Protein AF-A0A016UND7-F1 (afdb_monomer)

Radius of gyration: 19.71 Å; Cα contacts (8 Å, |Δi|>4): 129; chains: 1; bounding box: 59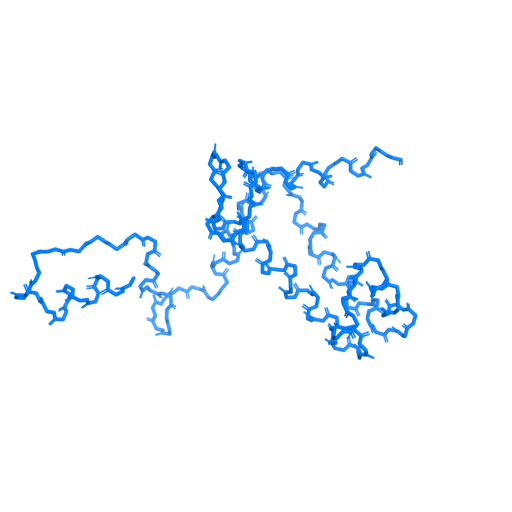×28×50 Å

pLDDT: mean 91.64, std 11.94, range [33.16, 98.38]

Foldseek 3Di:
DVQVVCCVVCVVVDVHGDDPPPPPLQDVPSPDDPCNLVVVLLVLLVVLQADVVVLVVVLVVLLVLLQDPVSQVVVCVVVVPPPVLGSPHSCSSVVVNVVVVVVSSVCSVPQAQAFDPPPHGAGHRNSNVVRVVVVCVVPD

InterPro domains:
  IPR008758 Peptidase S28 [PF05577] (1-128)
  IPR042269 Serine carboxypeptidase S28, SKS domain [G3DSA:1.20.120.980] (33-137)

Sequence (140 aa):
MLSAWFRMKYPHLVAGAWASSAPLLNFKGGGVDPGAFYAIMTKAFISAGCNRFIVSNSWNAILNLSSTASGRDFLNKEFRIDPKSQINKMDDGRLLNEYFKEALEDMAMANYPYPARHLNSLPEWPVKVQSTEHRGGERG

Nearest PDB structures (foldseek):
  3n2z-assembly1_B-2  TM=9.192E-01  e=1.675E-05  Homo sapiens
  4ebb-assembly1_A  TM=6.966E-01  e=7.565E-03  Homo sapiens

Organism: NCBI:txid53326

Mean predicted aligned error: 5.26 Å

Secondary structure (DSSP, 8-state):
-HHHHHHHH-TTT-S----TT--TT-STTS---TTHHHHHHHHHHHHTT--HHHHHHHHHHHHHHHTSHHHHHHHHHHTT--GGG---SGGGHHHHHHHHHHHHHHHHHT--SS-B-SSS-B-SSHHHHHHHHHHHTT--

Solvent-accessible surface area (backbone atoms only — not comparable to full-atom values): 8073 Å² total; per-residue (Å²): 73,67,47,45,52,45,33,72,76,38,56,90,80,36,98,68,62,80,50,76,94,38,71,80,42,76,48,96,89,46,84,60,63,92,58,50,66,60,54,53,48,51,48,54,36,43,76,42,60,30,62,68,63,60,61,59,48,46,53,53,51,43,42,60,30,17,65,37,73,69,35,18,55,46,51,29,58,76,68,60,47,54,87,94,69,50,50,83,47,45,71,41,26,55,56,55,47,51,54,54,48,51,54,54,49,52,33,58,76,59,52,35,93,46,69,41,70,84,91,52,86,39,56,46,34,36,45,40,54,54,25,49,56,72,64,47,73,83,72,126

Structure (mmCIF, N/CA/C/O backbone):
data_AF-A0A016UND7-F1
#
_entry.id   AF-A0A016UND7-F1
#
loop_
_atom_site.group_PDB
_atom_site.id
_atom_site.type_symbol
_atom_site.label_atom_id
_atom_site.label_alt_id
_atom_site.label_comp_id
_atom_site.label_asym_id
_atom_site.label_entity_id
_atom_site.label_seq_id
_atom_site.pdbx_PDB_ins_code
_atom_site.Cartn_x
_atom_site.Cartn_y
_atom_site.Cartn_z
_atom_site.occupancy
_atom_site.B_iso_or_equiv
_atom_site.auth_seq_id
_atom_site.auth_comp_id
_atom_site.auth_asym_id
_atom_site.auth_atom_id
_atom_site.pdbx_PDB_model_num
ATOM 1 N N . MET A 1 1 ? 15.167 -5.624 -9.577 1.00 95.44 1 MET A N 1
ATOM 2 C CA . MET A 1 1 ? 16.525 -5.251 -9.103 1.00 95.44 1 MET A CA 1
ATOM 3 C C . MET A 1 1 ? 17.570 -6.285 -9.501 1.00 95.44 1 MET A C 1
ATOM 5 O O . MET A 1 1 ? 18.519 -5.912 -10.176 1.00 95.44 1 MET A O 1
ATOM 9 N N . LEU A 1 2 ? 17.364 -7.572 -9.186 1.00 97.62 2 LEU A N 1
ATOM 10 C CA . LEU A 1 2 ? 18.307 -8.654 -9.513 1.00 97.62 2 LEU A CA 1
ATOM 11 C C . LEU A 1 2 ? 18.761 -8.677 -10.980 1.00 97.62 2 LEU A C 1
ATOM 13 O O . LEU A 1 2 ? 19.958 -8.730 -11.221 1.00 97.62 2 LEU A O 1
ATOM 17 N N . SER A 1 3 ? 17.847 -8.556 -11.952 1.00 98.06 3 SER A N 1
ATOM 18 C CA . SER A 1 3 ? 18.218 -8.522 -13.380 1.00 98.06 3 SER A CA 1
ATOM 19 C C . SER A 1 3 ? 19.217 -7.396 -13.705 1.00 98.06 3 SER A C 1
ATOM 21 O O . SER A 1 3 ? 20.241 -7.639 -14.341 1.00 98.06 3 SER A O 1
ATOM 23 N N . ALA A 1 4 ? 18.982 -6.182 -13.188 1.00 97.81 4 ALA A N 1
ATOM 24 C CA . ALA A 1 4 ? 19.895 -5.053 -13.369 1.00 97.81 4 ALA A CA 1
ATOM 25 C C . ALA A 1 4 ? 21.258 -5.317 -12.713 1.00 97.81 4 ALA A C 1
ATOM 27 O O . ALA A 1 4 ? 22.293 -5.177 -13.363 1.00 97.81 4 ALA A O 1
ATOM 28 N N . TRP A 1 5 ? 21.272 -5.759 -11.451 1.00 97.38 5 TRP A N 1
ATOM 29 C CA . TRP A 1 5 ? 22.518 -6.048 -10.736 1.00 97.38 5 TRP A CA 1
ATOM 30 C C . TRP A 1 5 ? 23.315 -7.182 -11.372 1.00 97.38 5 TRP A C 1
ATOM 32 O O . TRP A 1 5 ? 24.540 -7.099 -11.434 1.00 97.38 5 TRP A O 1
ATOM 42 N N . PHE A 1 6 ? 22.641 -8.205 -11.893 1.00 98.38 6 PHE A N 1
ATOM 43 C CA . PHE A 1 6 ? 23.294 -9.313 -12.576 1.00 98.38 6 PHE A CA 1
ATOM 44 C C . PHE A 1 6 ? 24.008 -8.835 -13.841 1.00 98.38 6 PHE A C 1
ATOM 46 O O . PHE A 1 6 ? 25.187 -9.130 -14.018 1.00 98.38 6 PHE A O 1
ATOM 53 N N . ARG A 1 7 ? 23.361 -7.995 -14.661 1.00 98.25 7 ARG A N 1
ATOM 54 C CA . ARG A 1 7 ? 24.013 -7.367 -15.822 1.00 98.25 7 ARG A CA 1
ATOM 55 C C . ARG A 1 7 ? 25.178 -6.457 -15.421 1.00 98.25 7 ARG A C 1
ATOM 57 O O . ARG A 1 7 ? 26.197 -6.465 -16.103 1.00 98.25 7 ARG A O 1
ATOM 64 N N . MET A 1 8 ? 25.058 -5.699 -14.328 1.00 97.25 8 MET A N 1
ATOM 65 C CA . MET A 1 8 ? 26.137 -4.826 -13.839 1.00 97.25 8 MET A CA 1
ATOM 66 C C . MET A 1 8 ? 27.356 -5.612 -13.338 1.00 97.25 8 MET A C 1
ATOM 68 O O . MET A 1 8 ? 28.487 -5.194 -13.568 1.00 97.25 8 MET A O 1
ATOM 72 N N . LYS A 1 9 ? 27.139 -6.726 -12.628 1.00 98.25 9 LYS A N 1
ATOM 73 C CA . LYS A 1 9 ? 28.212 -7.526 -12.012 1.00 98.25 9 LYS A CA 1
ATOM 74 C C . LYS A 1 9 ? 28.800 -8.576 -12.949 1.00 98.25 9 LYS A C 1
ATOM 76 O O . LYS A 1 9 ? 29.994 -8.849 -12.868 1.00 98.25 9 LYS A O 1
ATOM 81 N N . TYR A 1 10 ? 27.993 -9.119 -13.854 1.00 98.12 10 TYR A N 1
ATOM 82 C CA . TYR A 1 10 ? 28.383 -10.183 -14.776 1.00 98.12 10 TYR A CA 1
ATOM 83 C C . TYR A 1 10 ? 28.103 -9.804 -16.236 1.00 98.12 10 TYR A C 1
ATOM 85 O O . TYR A 1 10 ? 27.408 -10.529 -16.952 1.00 98.12 10 TYR A O 1
ATOM 93 N N . PRO A 1 11 ? 28.658 -8.682 -16.732 1.00 98.19 11 PRO A N 1
ATOM 94 C CA . PRO A 1 11 ? 28.381 -8.229 -18.089 1.00 98.19 11 PRO A CA 1
ATOM 95 C C . PRO A 1 11 ? 28.939 -9.164 -19.176 1.00 98.19 11 PRO A C 1
ATOM 97 O O . PRO A 1 11 ? 28.561 -9.047 -20.337 1.00 98.19 11 PRO A O 1
ATOM 100 N N . HIS A 1 12 ? 29.831 -10.087 -18.815 1.00 98.19 12 HIS A N 1
ATOM 101 C CA . HIS A 1 12 ? 30.374 -11.110 -19.709 1.00 98.19 12 HIS A CA 1
ATOM 102 C C . HIS A 1 12 ? 29.456 -12.336 -19.852 1.00 98.19 12 HIS A C 1
ATOM 104 O O . HIS A 1 12 ? 29.649 -13.119 -20.774 1.00 98.19 12 HIS A O 1
ATOM 110 N N . LEU A 1 13 ? 28.467 -12.511 -18.963 1.00 98.38 13 LEU A N 1
ATOM 111 C CA . LEU A 1 13 ? 27.541 -13.653 -18.992 1.00 98.38 13 LEU A CA 1
ATOM 112 C C . LEU A 1 13 ? 26.206 -13.327 -19.669 1.00 98.38 13 LEU A C 1
ATOM 114 O O . LEU A 1 13 ? 25.545 -14.225 -20.181 1.00 98.38 13 LEU A O 1
ATOM 118 N N . VAL A 1 14 ? 25.787 -12.058 -19.664 1.00 97.94 14 VAL A N 1
ATOM 119 C CA . VAL A 1 14 ? 24.501 -11.625 -20.232 1.00 97.94 14 VAL A CA 1
ATOM 120 C C . VAL A 1 14 ? 24.665 -10.395 -21.112 1.00 97.94 14 VAL A C 1
ATOM 122 O O . VAL A 1 14 ? 25.323 -9.429 -20.726 1.00 97.94 14 VAL A O 1
ATOM 125 N N . ALA A 1 15 ? 24.006 -10.396 -22.272 1.00 98.19 15 ALA A N 1
ATOM 126 C CA . ALA A 1 15 ? 24.045 -9.275 -23.211 1.00 98.19 15 ALA A CA 1
ATOM 127 C C . ALA A 1 15 ? 23.261 -8.042 -22.713 1.00 98.19 15 ALA A C 1
ATOM 129 O O . ALA A 1 15 ? 23.623 -6.910 -23.025 1.00 98.19 15 ALA A O 1
ATOM 130 N N . GLY A 1 16 ? 22.218 -8.241 -21.900 1.00 97.19 16 GLY A N 1
ATOM 131 C CA . GLY A 1 16 ? 21.353 -7.168 -21.406 1.00 97.19 16 GLY A CA 1
ATOM 132 C C . GLY A 1 16 ? 20.446 -7.607 -20.257 1.00 97.19 16 GLY A C 1
ATOM 133 O O . GLY A 1 16 ? 20.476 -8.763 -19.838 1.00 97.19 16 GLY A O 1
ATOM 134 N N . ALA A 1 17 ? 19.657 -6.666 -19.737 1.00 98.00 17 ALA A N 1
ATOM 135 C CA . ALA A 1 17 ? 18.710 -6.892 -18.647 1.00 98.00 17 ALA A CA 1
ATOM 136 C C . ALA A 1 17 ? 17.462 -6.015 -18.805 1.00 98.00 17 ALA A C 1
ATOM 138 O O . ALA A 1 17 ? 17.579 -4.816 -19.055 1.00 98.00 17 ALA A O 1
ATOM 139 N N . TRP A 1 18 ? 16.282 -6.602 -18.589 1.00 97.56 18 TRP A N 1
ATOM 140 C CA . TRP A 1 18 ? 15.024 -5.869 -18.439 1.00 97.56 18 TRP A CA 1
ATOM 141 C C . TRP A 1 18 ? 14.617 -5.871 -16.967 1.00 97.56 18 TRP A C 1
ATOM 143 O O . TRP A 1 18 ? 14.237 -6.899 -16.405 1.00 97.56 18 TRP A O 1
ATOM 153 N N . ALA A 1 19 ? 14.695 -4.712 -16.321 1.00 97.38 19 ALA A N 1
ATOM 154 C CA . ALA A 1 19 ? 14.396 -4.559 -14.902 1.00 97.38 19 ALA A CA 1
ATOM 155 C C . ALA A 1 19 ? 13.085 -3.782 -14.701 1.00 97.38 19 ALA A C 1
ATOM 157 O O . ALA A 1 19 ? 13.101 -2.604 -14.356 1.00 97.38 19 ALA A O 1
ATOM 158 N N . SER A 1 20 ? 11.951 -4.454 -14.919 1.00 96.38 20 SER A N 1
ATOM 159 C CA . SER A 1 20 ? 10.617 -3.859 -14.744 1.00 96.38 20 SER A CA 1
ATOM 160 C C . SER A 1 20 ? 10.328 -3.552 -13.271 1.00 96.38 20 SER A C 1
ATOM 162 O O . SER A 1 20 ? 10.643 -4.374 -12.407 1.00 96.38 20 SER A O 1
ATOM 164 N N . SER A 1 21 ? 9.758 -2.374 -12.992 1.00 94.88 21 SER A N 1
ATOM 165 C CA . SER A 1 21 ? 9.377 -1.909 -11.645 1.00 94.88 21 SER A CA 1
ATOM 166 C C . SER A 1 21 ? 10.470 -2.103 -10.581 1.00 94.88 21 SER A C 1
ATOM 168 O O . SER A 1 21 ? 10.193 -2.504 -9.456 1.00 94.88 21 SER A O 1
ATOM 170 N N . ALA A 1 22 ? 11.739 -1.868 -10.935 1.00 96.31 22 ALA A N 1
ATOM 171 C CA . ALA A 1 22 ? 12.878 -2.088 -10.046 1.00 96.31 22 ALA A CA 1
ATOM 172 C C . ALA A 1 22 ? 13.287 -0.794 -9.308 1.00 96.31 22 ALA A C 1
ATOM 174 O O . ALA A 1 22 ? 13.934 0.058 -9.920 1.00 96.31 22 ALA A O 1
ATOM 175 N N . PRO A 1 23 ? 13.008 -0.651 -7.996 1.00 94.44 23 PRO A N 1
ATOM 176 C CA . PRO A 1 23 ? 13.301 0.571 -7.246 1.00 94.44 23 PRO A CA 1
ATOM 177 C C . PRO A 1 23 ? 14.784 0.653 -6.828 1.00 94.44 23 PRO A C 1
ATOM 179 O O . PRO A 1 23 ? 15.115 0.649 -5.647 1.00 94.44 23 PRO A O 1
ATOM 182 N N . LEU A 1 24 ? 15.704 0.721 -7.799 1.00 94.50 24 LEU A N 1
ATOM 183 C CA . LEU A 1 24 ? 17.160 0.679 -7.568 1.00 94.50 24 LEU A CA 1
ATOM 184 C C . LEU A 1 24 ? 17.693 1.822 -6.684 1.00 94.50 24 LEU A C 1
ATOM 186 O O . LEU A 1 24 ? 18.737 1.657 -6.062 1.00 94.50 24 LEU A O 1
ATOM 190 N N . LEU A 1 25 ? 16.991 2.960 -6.631 1.00 94.62 25 LEU A N 1
ATOM 191 C CA . LEU A 1 25 ? 17.369 4.133 -5.832 1.00 94.62 25 LEU A CA 1
ATOM 192 C C . LEU A 1 25 ? 16.716 4.162 -4.441 1.00 94.62 25 LEU A C 1
ATOM 194 O O . LEU A 1 25 ? 17.041 5.033 -3.640 1.00 94.62 25 LEU A O 1
ATOM 198 N N . ASN A 1 26 ? 15.810 3.231 -4.123 1.00 93.19 26 ASN A N 1
ATOM 199 C CA . ASN A 1 26 ? 15.046 3.254 -2.871 1.00 93.19 26 ASN A CA 1
ATOM 200 C C . ASN A 1 26 ? 15.819 2.618 -1.699 1.00 93.19 26 ASN A C 1
ATOM 202 O O . ASN A 1 26 ? 15.322 1.740 -0.998 1.00 93.19 26 ASN A O 1
ATOM 206 N N . PHE A 1 27 ? 17.072 3.036 -1.527 1.00 91.00 27 PHE A N 1
ATOM 207 C CA . PHE A 1 27 ? 17.978 2.590 -0.471 1.00 91.00 27 PHE A CA 1
ATOM 208 C C . PHE A 1 27 ? 18.645 3.795 0.191 1.00 91.00 27 PHE A C 1
ATOM 210 O O . PHE A 1 27 ? 18.682 4.897 -0.363 1.00 91.00 27 PHE A O 1
ATOM 217 N N . LYS A 1 28 ? 19.222 3.584 1.379 1.00 90.56 28 LYS A N 1
ATOM 218 C CA . LYS A 1 28 ? 19.989 4.616 2.087 1.00 90.56 28 LYS A CA 1
ATOM 219 C C . LYS A 1 28 ? 21.067 5.200 1.164 1.00 90.56 28 LYS A C 1
ATOM 221 O O . LYS A 1 28 ? 21.900 4.466 0.645 1.00 90.56 28 LYS A O 1
ATOM 226 N N . GLY A 1 29 ? 21.052 6.522 0.990 1.00 91.19 29 GLY A N 1
ATOM 227 C CA . GLY A 1 29 ? 21.985 7.235 0.108 1.00 91.19 29 GLY A CA 1
ATOM 228 C C . GLY A 1 29 ? 21.559 7.319 -1.364 1.00 91.19 29 GLY A C 1
ATOM 229 O O . GLY A 1 29 ? 22.271 7.935 -2.147 1.00 91.19 29 GLY A O 1
ATOM 230 N N . GLY A 1 30 ? 20.405 6.761 -1.747 1.00 91.88 30 GLY A N 1
ATOM 231 C CA . GLY A 1 30 ? 19.870 6.837 -3.113 1.00 91.88 30 GLY A CA 1
ATOM 232 C C . GLY A 1 30 ? 19.100 8.123 -3.448 1.00 91.88 30 GLY A C 1
ATOM 233 O O . GLY A 1 30 ? 18.635 8.274 -4.572 1.00 91.88 30 GLY A O 1
ATOM 234 N N . GLY A 1 31 ? 18.963 9.049 -2.491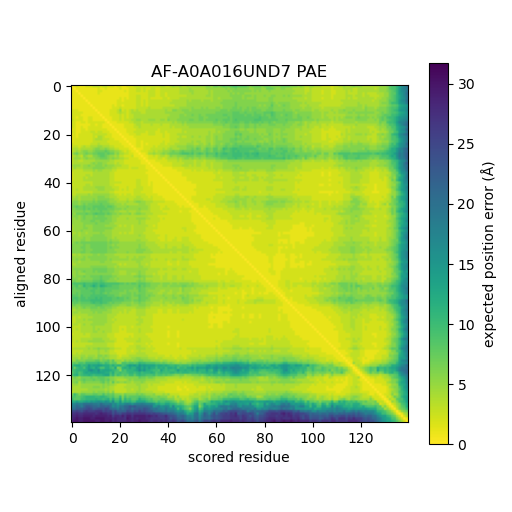 1.00 95.50 31 GLY A N 1
ATOM 235 C CA . GLY A 1 31 ? 18.360 10.373 -2.704 1.00 95.50 31 GLY A CA 1
ATOM 236 C C . GLY A 1 31 ? 16.833 10.391 -2.844 1.00 95.50 31 GLY A C 1
ATOM 237 O O . GLY A 1 31 ? 16.272 11.430 -3.175 1.00 95.50 31 GLY A O 1
ATOM 238 N N . VAL A 1 32 ? 16.157 9.266 -2.598 1.00 95.56 32 VAL A N 1
ATOM 239 C CA . VAL A 1 32 ? 14.691 9.176 -2.605 1.00 95.56 32 VAL A CA 1
ATOM 240 C C . VAL A 1 32 ? 14.148 9.548 -1.227 1.00 95.56 32 VAL A C 1
ATOM 242 O O . VAL A 1 32 ? 14.632 9.054 -0.209 1.00 95.56 32 VAL A O 1
ATOM 245 N N . ASP A 1 33 ? 13.139 10.418 -1.200 1.00 94.75 33 ASP A N 1
ATOM 246 C CA . ASP A 1 33 ? 12.422 10.767 0.026 1.00 94.75 33 ASP A CA 1
ATOM 247 C C . ASP A 1 33 ? 11.721 9.525 0.625 1.00 94.75 33 ASP A C 1
ATOM 249 O O . ASP A 1 33 ? 11.020 8.823 -0.111 1.00 94.75 33 ASP A O 1
ATOM 253 N N . PRO A 1 34 ? 11.851 9.240 1.938 1.00 91.38 34 PRO A N 1
ATOM 254 C CA . PRO A 1 34 ? 11.223 8.069 2.561 1.00 91.38 34 PRO A CA 1
ATOM 255 C C . PRO A 1 34 ? 9.692 8.022 2.434 1.00 91.38 34 PRO A C 1
ATOM 257 O O . PRO A 1 34 ? 9.099 6.945 2.491 1.00 91.38 34 PRO A O 1
ATOM 260 N N . GLY A 1 35 ? 9.039 9.174 2.261 1.00 93.56 35 GLY A N 1
ATOM 261 C CA . GLY A 1 35 ? 7.599 9.297 2.050 1.00 93.56 35 GLY A CA 1
ATOM 262 C C . GLY A 1 35 ? 7.168 9.226 0.583 1.00 93.56 35 GLY A C 1
ATOM 263 O O . GLY A 1 35 ? 5.965 9.184 0.318 1.00 93.56 35 GLY A O 1
ATOM 264 N N . ALA A 1 36 ? 8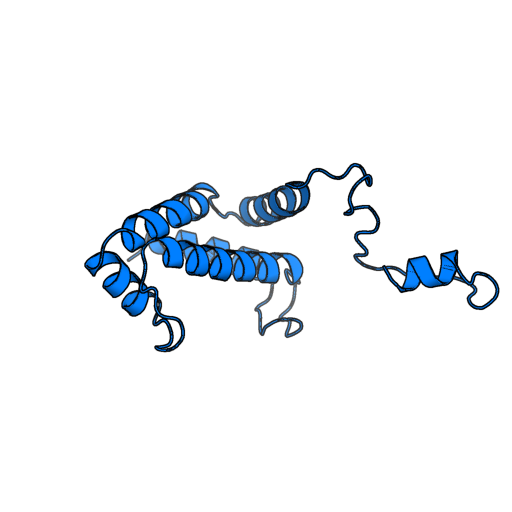.099 9.176 -0.379 1.00 94.88 36 ALA A N 1
ATOM 265 C CA . ALA A 1 36 ? 7.789 9.252 -1.810 1.00 94.88 36 ALA A CA 1
ATOM 266 C C . ALA A 1 36 ? 6.822 8.153 -2.275 1.00 94.88 36 ALA A C 1
ATOM 268 O O . ALA A 1 36 ? 5.899 8.426 -3.046 1.00 94.88 36 ALA A O 1
ATOM 269 N N . PHE A 1 37 ? 6.996 6.924 -1.778 1.00 95.06 37 PHE A N 1
ATOM 270 C CA . PHE A 1 37 ? 6.105 5.804 -2.086 1.00 95.06 37 PHE A CA 1
ATOM 271 C C . PHE A 1 37 ? 4.657 6.111 -1.674 1.00 95.06 37 PHE A C 1
ATOM 273 O O . PHE A 1 37 ? 3.747 6.076 -2.503 1.00 95.06 37 PHE A O 1
ATOM 280 N N . TYR A 1 38 ? 4.456 6.520 -0.419 1.00 95.12 38 TYR A N 1
ATOM 281 C CA . TYR A 1 38 ? 3.134 6.850 0.112 1.00 95.12 38 TYR A CA 1
ATOM 282 C C . TYR A 1 38 ? 2.530 8.101 -0.524 1.00 95.12 38 TYR A C 1
ATOM 284 O O . TYR A 1 38 ? 1.312 8.173 -0.691 1.00 95.12 38 TYR A O 1
ATOM 292 N N . ALA A 1 39 ? 3.351 9.076 -0.921 1.00 95.50 39 ALA A N 1
ATOM 293 C CA . ALA A 1 39 ? 2.890 10.259 -1.639 1.00 95.50 39 ALA A CA 1
ATOM 294 C C . ALA A 1 39 ? 2.314 9.890 -3.017 1.00 95.50 39 ALA A C 1
ATOM 296 O O . ALA A 1 39 ? 1.230 10.356 -3.381 1.00 95.50 39 ALA A O 1
ATOM 297 N N . ILE A 1 40 ? 2.998 9.013 -3.763 1.00 95.81 40 ILE A N 1
ATOM 298 C CA . ILE A 1 40 ? 2.522 8.512 -5.061 1.00 95.81 40 ILE A CA 1
ATOM 299 C C . ILE A 1 40 ? 1.266 7.651 -4.880 1.00 95.81 40 ILE A C 1
ATOM 301 O O . ILE A 1 40 ? 0.289 7.853 -5.604 1.00 95.81 40 ILE A O 1
ATOM 305 N N . MET A 1 41 ? 1.250 6.758 -3.887 1.00 95.75 41 MET A N 1
ATOM 306 C CA . MET A 1 41 ? 0.075 5.943 -3.556 1.00 95.75 41 MET A CA 1
ATOM 307 C C . MET A 1 41 ? -1.138 6.827 -3.233 1.00 95.75 41 MET A C 1
ATOM 309 O O . MET A 1 41 ? -2.196 6.692 -3.844 1.00 95.75 41 MET A O 1
ATOM 313 N N . THR A 1 42 ? -0.971 7.801 -2.335 1.00 95.38 42 THR A N 1
ATOM 314 C CA . THR A 1 42 ? -2.028 8.750 -1.950 1.00 95.38 42 THR A CA 1
ATOM 315 C C . THR A 1 42 ? -2.558 9.506 -3.166 1.00 95.38 42 THR A C 1
ATOM 317 O O . THR A 1 42 ? -3.770 9.656 -3.328 1.00 95.38 42 THR A O 1
ATOM 320 N N . LYS A 1 43 ? -1.667 9.946 -4.063 1.00 96.00 43 LYS A N 1
ATOM 321 C CA . LYS A 1 43 ? -2.057 10.610 -5.309 1.00 96.00 43 LYS A CA 1
ATOM 322 C C . LYS A 1 43 ? -2.901 9.697 -6.202 1.00 96.00 43 LYS A C 1
ATOM 324 O O . LYS A 1 43 ? -3.892 10.176 -6.743 1.00 96.00 43 LYS A O 1
ATOM 329 N N . ALA A 1 44 ? -2.565 8.411 -6.322 1.00 94.88 44 ALA A N 1
ATOM 330 C CA . ALA A 1 44 ? -3.343 7.457 -7.117 1.00 94.88 44 ALA A CA 1
ATOM 331 C C . ALA A 1 44 ? -4.792 7.328 -6.612 1.00 94.88 44 ALA A C 1
ATOM 333 O O . ALA A 1 44 ? -5.727 7.417 -7.409 1.00 94.88 44 ALA A O 1
ATOM 334 N N . PHE A 1 45 ? -4.990 7.215 -5.294 1.00 95.44 45 PHE A N 1
ATOM 335 C CA . PHE A 1 45 ? -6.327 7.175 -4.687 1.00 95.44 45 PHE A CA 1
ATOM 336 C C . PHE A 1 45 ? -7.092 8.493 -4.864 1.00 95.44 45 PHE A C 1
ATOM 338 O O . PHE A 1 45 ? -8.264 8.478 -5.242 1.00 95.44 45 PHE A O 1
ATOM 345 N N . ILE A 1 46 ? -6.443 9.644 -4.652 1.00 95.69 46 ILE A N 1
ATOM 346 C CA . ILE A 1 46 ? -7.075 10.959 -4.868 1.00 95.69 46 ILE A CA 1
ATOM 347 C C . ILE A 1 46 ? -7.506 11.117 -6.331 1.00 95.69 46 ILE A C 1
ATOM 349 O O . ILE A 1 46 ? -8.627 11.545 -6.602 1.00 95.69 46 ILE A O 1
ATOM 353 N N . SER A 1 47 ? -6.649 10.733 -7.280 1.00 94.44 47 SER A N 1
ATOM 354 C CA . SER A 1 47 ? -6.960 10.775 -8.713 1.00 94.44 47 SER A CA 1
ATOM 355 C C . SER A 1 47 ? -8.104 9.836 -9.106 1.00 94.44 47 SER A C 1
ATOM 357 O O . SER A 1 47 ? -8.819 10.126 -10.061 1.00 94.44 47 SER A O 1
ATOM 359 N N . ALA A 1 48 ? -8.324 8.755 -8.356 1.00 93.75 48 ALA A N 1
ATOM 360 C CA . ALA A 1 48 ? -9.471 7.865 -8.519 1.00 93.75 48 ALA A CA 1
ATOM 361 C C . ALA A 1 48 ? -10.753 8.371 -7.824 1.00 93.75 48 ALA A C 1
ATOM 363 O O . ALA A 1 48 ? -11.805 7.742 -7.930 1.00 93.75 48 ALA A O 1
ATOM 364 N N . GLY A 1 49 ? -10.687 9.518 -7.140 1.00 92.38 49 GLY A N 1
ATOM 365 C CA . GLY A 1 49 ? -11.824 10.161 -6.491 1.00 92.38 49 GLY A CA 1
ATOM 366 C C . GLY A 1 49 ? -11.961 9.879 -4.994 1.00 92.38 49 GLY A C 1
ATOM 367 O O . GLY A 1 49 ? -12.976 10.279 -4.415 1.00 92.38 49 GLY A O 1
ATOM 368 N N . CYS A 1 50 ? -10.979 9.236 -4.361 1.00 93.31 50 CYS A N 1
ATOM 369 C CA . CYS A 1 50 ? -10.963 9.040 -2.915 1.00 93.31 50 CYS A CA 1
ATOM 370 C C . CYS A 1 50 ? -10.735 10.368 -2.174 1.00 93.31 50 CYS A C 1
ATOM 372 O O . CYS A 1 50 ? -9.924 11.203 -2.585 1.00 93.31 50 CYS A O 1
ATOM 374 N N . ASN A 1 51 ? -11.406 10.547 -1.035 1.00 92.44 51 ASN A N 1
ATOM 375 C CA . ASN A 1 51 ? -11.124 11.647 -0.122 1.00 92.44 51 ASN A CA 1
ATOM 376 C C . ASN A 1 51 ? -10.063 11.213 0.900 1.00 92.44 51 ASN A C 1
ATOM 378 O O . ASN A 1 51 ? -10.350 10.444 1.818 1.00 92.44 51 ASN A O 1
ATOM 382 N N . ARG A 1 52 ? -8.848 11.765 0.783 1.00 91.88 52 ARG A N 1
ATOM 383 C CA . ARG A 1 52 ? -7.727 11.478 1.698 1.00 91.88 52 ARG A CA 1
ATOM 384 C C . ARG A 1 52 ? -8.061 11.685 3.177 1.00 91.88 52 ARG A C 1
ATOM 386 O O . ARG A 1 52 ? -7.458 11.025 4.016 1.00 91.88 52 ARG A O 1
ATOM 393 N N . PHE A 1 53 ? -8.986 12.593 3.498 1.00 93.81 53 PHE A N 1
ATOM 394 C CA . PHE A 1 53 ? -9.330 12.899 4.884 1.00 93.81 53 PHE A CA 1
ATOM 395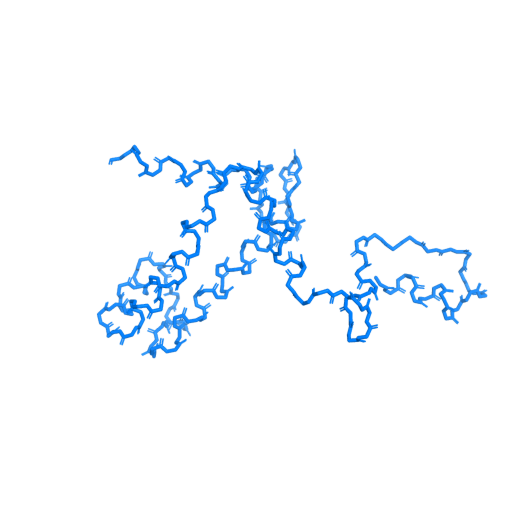 C C . PHE A 1 53 ? -10.139 11.786 5.543 1.00 93.81 53 PHE A C 1
ATOM 397 O O . PHE A 1 53 ? -10.000 11.585 6.743 1.00 93.81 53 PHE A O 1
ATOM 404 N N . ILE A 1 54 ? -10.926 11.025 4.775 1.00 92.38 54 ILE A N 1
ATOM 405 C CA . ILE A 1 54 ? -11.652 9.862 5.306 1.00 92.38 54 ILE A CA 1
ATOM 406 C C . ILE A 1 54 ? -10.642 8.834 5.821 1.00 92.38 54 ILE A C 1
ATOM 408 O O . ILE A 1 54 ? -10.701 8.438 6.981 1.00 92.38 54 ILE A O 1
ATOM 412 N N . VAL A 1 55 ? -9.654 8.500 4.986 1.00 92.31 55 VAL A N 1
ATOM 413 C CA . VAL A 1 55 ? -8.591 7.547 5.325 1.00 92.31 55 VAL A CA 1
ATOM 414 C C . VAL A 1 55 ? -7.699 8.080 6.453 1.00 92.31 55 VAL A C 1
ATOM 416 O O . VAL A 1 55 ? -7.393 7.362 7.396 1.00 92.31 55 VAL A O 1
ATOM 419 N N . SER A 1 56 ? -7.303 9.359 6.430 1.00 93.88 56 SER A N 1
ATOM 420 C CA . SER A 1 56 ? -6.471 9.898 7.517 1.00 93.88 56 SER A CA 1
ATOM 421 C C . SER A 1 56 ? -7.203 9.954 8.859 1.00 93.88 56 SER A C 1
ATOM 423 O O . SER A 1 56 ? -6.596 9.734 9.905 1.00 93.88 56 SER A O 1
ATOM 425 N N . ASN A 1 57 ? -8.503 10.260 8.843 1.00 96.50 57 ASN A N 1
ATOM 426 C CA . ASN A 1 57 ? -9.307 10.340 10.058 1.00 96.50 57 ASN A CA 1
ATOM 427 C C . ASN A 1 57 ? -9.623 8.950 10.614 1.00 96.50 57 ASN A C 1
ATOM 429 O O . ASN A 1 57 ? -9.660 8.799 11.836 1.00 96.50 57 ASN A O 1
ATOM 433 N N . SER A 1 58 ? -9.786 7.932 9.758 1.00 95.88 58 SER A N 1
ATOM 434 C CA . SER A 1 58 ? -10.006 6.556 10.214 1.00 95.88 58 SER A CA 1
ATOM 435 C C . SER A 1 58 ? -8.821 6.025 11.020 1.00 95.88 58 SER A C 1
ATOM 437 O O . SER A 1 58 ? -9.037 5.363 12.032 1.00 95.88 58 SER A O 1
ATOM 439 N N . TRP A 1 59 ? -7.583 6.390 10.660 1.00 96.56 59 TRP A N 1
ATOM 440 C CA . TRP A 1 59 ? -6.395 6.030 11.445 1.00 96.56 59 TRP A CA 1
ATOM 441 C C . TRP A 1 59 ? -6.476 6.526 12.886 1.00 96.56 59 TRP A C 1
ATOM 443 O O . TRP A 1 59 ? -6.213 5.766 13.816 1.00 96.56 59 TRP A O 1
ATOM 453 N N . ASN A 1 60 ? -6.880 7.784 13.078 1.00 97.25 60 ASN A N 1
ATOM 454 C CA . ASN A 1 60 ? -7.050 8.363 14.409 1.00 97.25 60 ASN A CA 1
ATOM 455 C C . ASN A 1 60 ? -8.248 7.750 15.142 1.00 97.25 60 ASN A C 1
ATOM 457 O O . ASN A 1 60 ? -8.166 7.501 16.341 1.00 97.25 60 ASN A O 1
ATOM 461 N N . ALA A 1 61 ? -9.348 7.475 14.434 1.00 97.69 61 ALA A N 1
ATOM 462 C CA . ALA A 1 61 ? -10.526 6.842 15.018 1.00 97.69 61 ALA A CA 1
ATOM 463 C C . ALA A 1 61 ? -10.203 5.449 15.583 1.00 97.69 61 ALA A C 1
ATOM 465 O O . ALA A 1 61 ? -10.596 5.148 16.709 1.00 97.69 61 ALA A O 1
ATOM 466 N N . ILE A 1 62 ? -9.431 4.639 14.851 1.00 98.00 62 ILE A N 1
ATOM 467 C CA . ILE A 1 62 ? -8.992 3.312 15.304 1.00 98.00 62 ILE A CA 1
ATOM 468 C C . ILE A 1 62 ? -8.143 3.422 16.576 1.00 98.00 62 ILE A C 1
ATOM 470 O O . ILE A 1 62 ? -8.408 2.704 17.538 1.00 98.00 62 ILE A O 1
ATOM 474 N N . LEU A 1 63 ? -7.176 4.346 16.622 1.00 97.69 63 LEU A N 1
ATOM 475 C CA . LEU A 1 63 ? -6.329 4.541 17.809 1.00 97.69 63 LEU A CA 1
ATOM 476 C C . LEU A 1 63 ? -7.122 5.056 19.018 1.00 97.69 63 LEU A C 1
ATOM 478 O O . LEU A 1 63 ? -6.897 4.629 20.151 1.00 97.69 63 LEU A O 1
ATOM 482 N N . ASN A 1 64 ? -8.080 5.953 18.785 1.00 97.75 64 ASN A N 1
ATOM 483 C CA . ASN A 1 64 ? -8.949 6.459 19.842 1.00 97.75 64 ASN A CA 1
ATOM 484 C C . ASN A 1 64 ? -9.834 5.340 20.405 1.00 97.75 64 ASN A C 1
ATOM 486 O O . ASN A 1 64 ? -9.941 5.199 21.623 1.00 97.75 64 ASN A O 1
ATOM 490 N N . LEU A 1 65 ? -10.427 4.509 19.544 1.00 97.94 65 LEU A N 1
ATOM 491 C CA . LEU A 1 65 ? -11.243 3.371 19.967 1.00 97.94 65 LEU A CA 1
ATOM 492 C C . LEU A 1 65 ? -10.403 2.318 20.704 1.00 97.94 65 LEU A C 1
ATOM 494 O O . LEU A 1 65 ? -10.813 1.855 21.770 1.00 97.94 65 LEU A O 1
ATOM 498 N N . SER A 1 66 ? -9.202 1.991 20.214 1.00 97.56 66 SER A N 1
ATOM 499 C CA . SER A 1 66 ? -8.349 0.973 20.843 1.00 97.56 66 SER A CA 1
ATOM 500 C C . SER A 1 66 ? -7.871 1.358 22.250 1.00 97.56 66 SER A C 1
ATOM 502 O O . SER A 1 66 ? -7.546 0.478 23.055 1.00 97.56 66 SER A O 1
ATOM 504 N N . SER A 1 67 ? -7.885 2.651 22.592 1.00 97.50 67 SER A N 1
ATOM 505 C CA . SER A 1 67 ? -7.508 3.148 23.924 1.00 97.50 67 SER A CA 1
ATOM 506 C C . SER A 1 67 ? -8.405 2.644 25.063 1.00 97.50 67 SER A C 1
ATOM 508 O O . SER A 1 67 ? -7.957 2.545 26.206 1.00 97.50 67 SER A O 1
ATOM 510 N N . THR A 1 68 ? -9.641 2.234 24.766 1.00 97.94 68 THR A N 1
ATOM 511 C CA . THR A 1 68 ? -10.608 1.753 25.767 1.00 97.94 68 THR A CA 1
ATOM 512 C C . THR A 1 68 ? -10.915 0.271 25.579 1.00 97.94 68 THR A C 1
ATOM 514 O O . THR A 1 68 ? -10.841 -0.247 24.470 1.00 97.94 68 THR A O 1
ATOM 517 N N . ALA A 1 69 ? -11.270 -0.437 26.657 1.00 97.75 69 ALA A N 1
ATOM 518 C CA . ALA A 1 69 ? -11.645 -1.853 26.561 1.00 97.75 69 ALA A CA 1
ATOM 519 C C . ALA A 1 69 ? -12.882 -2.060 25.672 1.00 97.75 69 ALA A C 1
ATOM 521 O O . ALA A 1 69 ? -12.837 -2.851 24.738 1.00 97.75 69 ALA A O 1
ATOM 522 N N . SER A 1 70 ? -13.933 -1.264 25.885 1.00 98.06 70 SER A N 1
ATOM 523 C CA . SER A 1 70 ? -15.151 -1.318 25.070 1.00 98.06 70 SER A CA 1
ATOM 524 C C . SER A 1 70 ? -14.904 -0.964 23.603 1.00 98.06 70 SER A C 1
ATOM 526 O O . SER A 1 70 ? -15.503 -1.569 22.718 1.00 98.06 70 SER A O 1
ATOM 528 N N . GLY A 1 71 ? -14.011 -0.011 23.318 1.00 98.12 71 GLY A N 1
ATOM 529 C CA . GLY A 1 71 ? -13.638 0.324 21.947 1.00 98.12 71 GLY A CA 1
ATOM 530 C C . GLY A 1 71 ? -12.824 -0.780 21.266 1.00 98.12 71 GLY A C 1
ATOM 531 O O . GLY A 1 71 ? -13.037 -1.037 20.083 1.00 98.12 71 GLY A O 1
ATOM 532 N N . ARG A 1 72 ? -11.967 -1.506 21.997 1.00 98.12 72 ARG A N 1
ATOM 533 C CA . ARG A 1 72 ? -11.312 -2.719 21.474 1.00 98.12 72 ARG A CA 1
ATOM 534 C C . ARG A 1 72 ? -12.316 -3.825 21.163 1.00 98.12 72 ARG A C 1
ATOM 536 O O . ARG A 1 72 ? -12.252 -4.397 20.078 1.00 98.12 72 ARG A O 1
ATOM 543 N N . ASP A 1 73 ? -13.273 -4.075 22.054 1.00 97.94 73 ASP A N 1
ATOM 544 C CA . ASP A 1 73 ? -14.341 -5.056 21.821 1.00 97.94 73 ASP A CA 1
ATOM 545 C C . ASP A 1 73 ? -15.179 -4.689 20.590 1.00 97.94 73 ASP A C 1
ATOM 547 O O . ASP A 1 73 ? -15.493 -5.551 19.764 1.00 97.94 73 ASP A O 1
ATOM 551 N N . PHE A 1 74 ? -15.486 -3.398 20.428 1.00 98.25 74 PHE A N 1
ATOM 552 C CA . PHE A 1 74 ? -16.154 -2.875 19.241 1.00 98.25 74 PHE A CA 1
ATOM 553 C C . PHE A 1 74 ? -15.343 -3.143 17.968 1.00 98.25 74 PHE A C 1
ATOM 555 O O . PHE A 1 74 ? -15.882 -3.734 17.037 1.00 98.25 74 PHE A O 1
ATOM 562 N N . LEU A 1 75 ? -14.055 -2.781 17.930 1.00 97.94 75 LEU A N 1
ATOM 563 C CA . LEU A 1 75 ? -13.196 -2.997 16.757 1.00 97.94 75 LEU A CA 1
ATOM 564 C C . LEU A 1 75 ? -13.070 -4.487 16.401 1.00 97.94 75 LEU A C 1
ATOM 566 O O . LEU A 1 75 ? -13.209 -4.853 15.234 1.00 97.94 75 LEU A O 1
ATOM 570 N N . ASN A 1 76 ? -12.858 -5.353 17.398 1.00 98.06 76 ASN A N 1
ATOM 571 C CA . ASN A 1 76 ? -12.764 -6.801 17.198 1.00 98.06 76 ASN A CA 1
ATOM 572 C C . ASN A 1 76 ? -14.051 -7.374 16.587 1.00 98.06 76 ASN A C 1
ATOM 574 O O . ASN A 1 76 ? -13.990 -8.237 15.710 1.00 98.06 76 ASN A O 1
ATOM 578 N N . LYS A 1 77 ? -15.213 -6.881 17.032 1.00 97.81 77 LYS A N 1
ATOM 579 C CA . LYS A 1 77 ? -16.521 -7.306 16.528 1.00 97.81 77 LYS A CA 1
ATOM 580 C C . LYS A 1 77 ? -16.811 -6.761 15.130 1.00 97.81 77 LYS A C 1
ATOM 582 O O . LYS A 1 77 ? -17.210 -7.534 14.262 1.00 97.81 77 LYS A O 1
ATOM 587 N N . GLU A 1 78 ? -16.621 -5.461 14.923 1.00 97.38 78 GLU A N 1
ATOM 588 C CA . GLU A 1 78 ? -16.963 -4.764 13.678 1.00 97.38 78 GLU A CA 1
ATOM 589 C C . GLU A 1 78 ? -16.142 -5.302 12.504 1.00 97.38 78 GLU A C 1
ATOM 591 O O . GLU A 1 78 ? -16.688 -5.676 11.468 1.00 97.38 78 GLU A O 1
ATOM 596 N N . PHE A 1 79 ? -14.833 -5.459 12.709 1.00 96.12 79 PHE A N 1
ATOM 597 C CA . PHE A 1 79 ? -13.926 -5.987 11.690 1.00 96.12 79 PHE A CA 1
ATOM 598 C C . PHE A 1 79 ? -13.821 -7.514 11.687 1.00 96.12 79 PHE A C 1
ATOM 600 O O . PHE A 1 79 ? -13.064 -8.065 10.891 1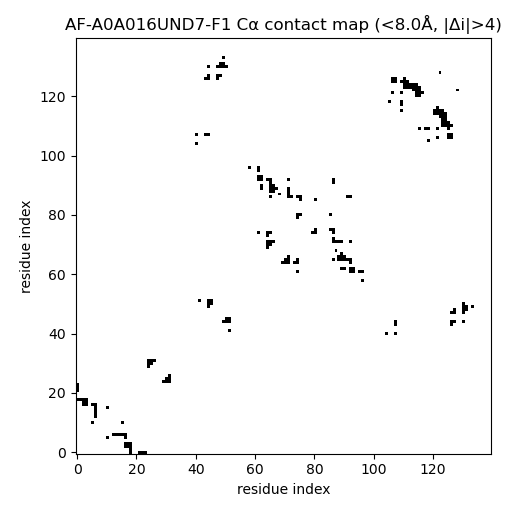.00 96.12 79 PHE A O 1
ATOM 607 N N . ARG A 1 80 ? -14.585 -8.205 12.549 1.00 97.38 80 ARG A N 1
ATOM 608 C CA . ARG A 1 80 ? -14.595 -9.674 12.679 1.00 97.38 80 ARG A CA 1
ATOM 609 C C . ARG A 1 80 ? -13.179 -10.251 12.783 1.00 97.38 80 ARG A C 1
ATOM 611 O O . ARG A 1 80 ? -12.833 -11.204 12.085 1.00 97.38 80 ARG A O 1
ATOM 618 N N . ILE A 1 81 ? -12.360 -9.637 13.633 1.00 96.50 81 ILE A N 1
ATOM 619 C CA . ILE A 1 81 ? -10.950 -9.998 13.797 1.00 96.50 81 ILE A CA 1
ATOM 620 C C . ILE A 1 81 ? -10.865 -11.417 14.369 1.00 96.50 81 ILE A C 1
ATOM 622 O O . ILE A 1 81 ? -11.546 -11.737 15.347 1.00 96.50 81 ILE A O 1
ATOM 626 N N . ASP A 1 82 ? -10.031 -12.264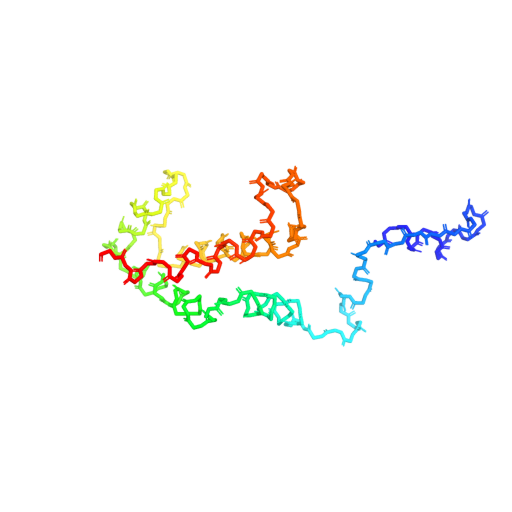 13.755 1.00 96.38 82 ASP A N 1
ATOM 627 C CA . ASP A 1 82 ? -9.826 -13.644 14.202 1.00 96.38 82 ASP A CA 1
ATOM 628 C C . ASP A 1 82 ? -9.419 -13.676 15.688 1.00 96.38 82 ASP A C 1
ATOM 630 O O . ASP A 1 82 ? -8.602 -12.850 16.113 1.00 96.38 82 ASP A O 1
ATOM 634 N N . PRO A 1 83 ? -9.930 -14.631 16.490 1.00 94.50 83 PRO A N 1
ATOM 635 C CA . PRO A 1 83 ? -9.586 -14.748 17.907 1.00 94.50 83 PRO A CA 1
ATOM 636 C C . PRO A 1 83 ? -8.079 -14.729 18.213 1.00 94.50 83 PRO A C 1
ATOM 638 O O . PRO A 1 83 ? -7.680 -14.254 19.275 1.00 94.50 83 PRO A O 1
ATOM 641 N N . LYS A 1 84 ? -7.224 -15.208 17.298 1.00 94.88 84 LYS A N 1
ATOM 642 C CA . LYS A 1 84 ? -5.759 -15.235 17.471 1.00 94.88 84 LYS A CA 1
ATOM 643 C C . LYS A 1 84 ? -5.087 -13.872 17.284 1.00 94.88 84 LYS A C 1
ATOM 645 O O . LYS A 1 84 ? -3.919 -13.728 17.639 1.00 94.88 84 LYS A O 1
ATOM 650 N N . SER A 1 85 ? -5.796 -12.896 16.725 1.00 95.25 85 SER A N 1
ATOM 651 C CA . SER A 1 85 ? -5.264 -11.583 16.340 1.00 95.25 85 SER A CA 1
ATOM 652 C C . SER A 1 85 ? -6.054 -10.420 16.940 1.00 95.25 85 SER A C 1
ATOM 654 O O . SER A 1 85 ? -5.911 -9.288 16.483 1.00 95.25 85 SER A O 1
ATOM 656 N N . GLN A 1 86 ? -6.887 -10.680 17.951 1.00 96.06 86 GLN A N 1
ATOM 657 C CA . GLN A 1 86 ? -7.689 -9.640 18.589 1.00 96.06 86 GLN A CA 1
ATOM 658 C C . GLN A 1 86 ? -6.836 -8.504 19.161 1.00 96.06 86 GLN A C 1
ATOM 660 O O . GLN A 1 86 ? -5.754 -8.712 19.718 1.00 96.06 86 GLN A O 1
ATOM 665 N N . ILE A 1 87 ? -7.386 -7.296 19.075 1.00 96.94 87 ILE A N 1
ATOM 666 C CA . ILE A 1 87 ? -6.855 -6.083 19.689 1.00 96.94 87 ILE A CA 1
ATOM 667 C C . ILE A 1 87 ? -7.122 -6.188 21.191 1.00 96.94 87 ILE A C 1
ATOM 669 O O . ILE A 1 87 ? -8.260 -6.033 21.633 1.00 96.94 87 ILE A O 1
ATOM 673 N N . ASN A 1 88 ? -6.087 -6.473 21.978 1.00 95.25 88 ASN A N 1
ATOM 674 C CA . ASN A 1 88 ? -6.200 -6.723 23.418 1.00 95.25 88 ASN A CA 1
ATOM 675 C C . ASN A 1 88 ? -5.616 -5.577 24.254 1.00 95.25 88 ASN A C 1
ATOM 677 O O . ASN A 1 88 ? -6.042 -5.338 25.388 1.00 95.25 88 ASN A O 1
ATOM 681 N N . LYS A 1 89 ? -4.665 -4.835 23.686 1.00 95.94 89 LYS A N 1
ATOM 682 C CA . LYS A 1 89 ? -3.974 -3.700 24.301 1.00 95.94 89 LYS A CA 1
ATOM 683 C C . LYS A 1 89 ? -4.236 -2.423 23.515 1.00 95.94 89 LYS A C 1
ATOM 685 O O . LYS A 1 89 ? -4.603 -2.456 22.345 1.00 95.94 89 LYS A O 1
ATOM 690 N N . MET A 1 90 ? -4.017 -1.284 24.166 1.00 91.81 90 MET A N 1
ATOM 691 C CA . MET A 1 90 ? -4.170 0.034 23.544 1.00 91.81 90 MET A CA 1
ATOM 692 C C . MET A 1 90 ? -3.362 0.167 22.246 1.00 91.81 90 MET A C 1
ATOM 694 O O . MET A 1 90 ? -3.901 0.612 21.232 1.00 91.81 90 MET A O 1
ATOM 698 N N . ASP A 1 91 ? -2.107 -0.284 22.266 1.00 93.69 91 ASP A N 1
ATOM 699 C CA . ASP A 1 91 ? -1.188 -0.167 21.130 1.00 93.69 91 ASP A CA 1
ATOM 700 C C . ASP A 1 91 ? -1.520 -1.110 19.966 1.00 93.69 91 ASP A C 1
ATOM 702 O O . ASP A 1 91 ? -1.107 -0.849 18.834 1.00 93.69 91 ASP A O 1
ATOM 706 N N . ASP A 1 92 ? -2.324 -2.154 20.199 1.00 95.19 92 ASP A N 1
ATOM 707 C CA . ASP A 1 92 ? -2.692 -3.131 19.167 1.00 95.19 92 ASP A CA 1
ATOM 708 C C . ASP A 1 92 ? -3.547 -2.491 18.058 1.00 95.19 92 ASP A C 1
ATOM 710 O O . ASP A 1 92 ? -3.573 -2.987 16.935 1.00 95.19 92 ASP A O 1
ATOM 714 N N . GLY A 1 93 ? -4.190 -1.341 18.314 1.00 95.75 93 GLY A N 1
ATOM 715 C CA . GLY A 1 93 ? -4.901 -0.580 17.277 1.00 95.75 93 GLY A CA 1
ATOM 716 C C . GLY A 1 93 ? -3.997 -0.167 16.108 1.00 95.75 93 GLY A C 1
ATOM 717 O O . GLY A 1 93 ? -4.460 -0.052 14.973 1.00 95.75 93 GLY A O 1
ATOM 718 N N . ARG A 1 94 ? -2.684 -0.019 16.345 1.00 96.56 94 ARG A N 1
ATOM 719 C CA . ARG A 1 94 ? -1.711 0.242 15.274 1.00 96.56 94 ARG A CA 1
ATOM 720 C C . ARG A 1 94 ? -1.598 -0.932 14.304 1.00 96.56 94 ARG A C 1
ATOM 722 O O . ARG A 1 94 ? -1.403 -0.690 13.121 1.00 96.56 94 ARG A O 1
ATOM 729 N N . LEU A 1 95 ? -1.758 -2.170 14.777 1.00 95.81 95 LEU A N 1
ATOM 730 C CA . LEU A 1 95 ? -1.706 -3.364 13.927 1.00 95.81 95 LEU A CA 1
ATOM 731 C C . LEU A 1 95 ? -2.856 -3.368 12.919 1.00 95.81 95 LEU A C 1
ATOM 733 O O . LEU A 1 95 ? -2.652 -3.703 11.758 1.00 95.81 95 LEU A O 1
ATOM 737 N N . LEU A 1 96 ? -4.044 -2.926 13.341 1.00 96.25 96 LEU A N 1
ATOM 738 C CA . LEU A 1 96 ? -5.187 -2.789 12.441 1.00 96.25 96 LEU A CA 1
ATOM 739 C C . LEU A 1 96 ? -4.955 -1.688 11.390 1.00 96.25 96 LEU A C 1
ATOM 741 O O . LEU A 1 96 ? -5.282 -1.879 10.221 1.00 96.25 96 LEU A O 1
ATOM 745 N N . ASN A 1 97 ? -4.344 -0.563 11.779 1.00 97.06 97 ASN A N 1
ATOM 746 C CA . ASN A 1 97 ? -3.950 0.477 10.823 1.00 97.06 97 ASN A CA 1
ATOM 747 C C . ASN A 1 97 ? -2.925 -0.040 9.802 1.00 97.06 97 ASN A C 1
ATOM 749 O O . ASN A 1 97 ? -3.085 0.226 8.613 1.00 97.06 97 ASN A O 1
ATOM 753 N N . GLU A 1 98 ? -1.898 -0.778 10.238 1.00 96.25 98 GLU A N 1
ATOM 754 C CA . GLU A 1 98 ? -0.915 -1.371 9.318 1.00 96.25 98 GLU A CA 1
ATOM 755 C C . GLU A 1 98 ? -1.573 -2.397 8.383 1.00 96.25 98 GLU A C 1
ATOM 757 O O . GLU A 1 98 ? -1.331 -2.346 7.183 1.00 96.25 98 GLU A O 1
ATOM 762 N N . TYR A 1 99 ? -2.494 -3.232 8.877 1.00 95.38 99 TYR A N 1
ATOM 763 C CA . TYR A 1 99 ? -3.236 -4.181 8.038 1.00 95.38 99 TYR A CA 1
ATOM 764 C C . TYR A 1 99 ? -4.031 -3.487 6.919 1.00 95.38 99 TYR A C 1
ATOM 766 O O . TYR A 1 99 ? -3.969 -3.876 5.752 1.00 95.38 99 TYR A O 1
ATOM 774 N N . PHE A 1 100 ? -4.762 -2.415 7.241 1.00 95.56 100 PHE A N 1
ATOM 775 C CA . PHE A 1 100 ? -5.488 -1.653 6.221 1.00 95.56 100 PHE A CA 1
ATOM 776 C C . PHE A 1 100 ? -4.563 -0.913 5.263 1.00 95.56 100 PHE A C 1
ATOM 778 O O . PHE A 1 100 ? -4.868 -0.789 4.077 1.00 95.56 100 PHE A O 1
ATOM 785 N N . LYS A 1 101 ? -3.443 -0.403 5.768 1.00 95.50 101 LYS A N 1
ATOM 786 C CA . LYS A 1 101 ? -2.435 0.258 4.950 1.00 95.50 101 LYS A CA 1
ATOM 787 C C . LYS A 1 101 ? -1.829 -0.720 3.938 1.00 95.50 101 LYS A C 1
ATOM 789 O O . LYS A 1 101 ? -1.805 -0.378 2.761 1.00 95.50 101 LYS A O 1
ATOM 794 N N . GLU A 1 102 ? -1.464 -1.934 4.349 1.00 94.50 102 GLU A N 1
ATOM 795 C CA . GLU A 1 102 ? -1.006 -3.000 3.443 1.00 94.50 102 GLU A CA 1
ATOM 796 C C . GLU A 1 102 ? -2.051 -3.307 2.357 1.00 94.50 102 GLU A C 1
ATOM 798 O O . GLU A 1 102 ? -1.717 -3.382 1.176 1.00 94.50 102 GLU A O 1
ATOM 803 N N . ALA A 1 103 ? -3.341 -3.369 2.709 1.00 92.44 103 ALA A N 1
ATOM 804 C CA . ALA A 1 103 ? -4.403 -3.568 1.719 1.00 92.44 103 ALA A CA 1
ATOM 805 C C . ALA A 1 103 ? -4.495 -2.417 0.691 1.00 92.44 103 ALA A C 1
ATOM 807 O O . ALA A 1 103 ? -4.709 -2.656 -0.502 1.00 92.44 103 ALA A O 1
ATOM 808 N N . LEU A 1 104 ? -4.325 -1.161 1.125 1.00 93.62 104 LEU A N 1
ATOM 809 C CA . LEU A 1 104 ? -4.275 -0.002 0.223 1.00 93.62 104 LEU A CA 1
ATOM 810 C C . LEU A 1 104 ? -3.036 -0.040 -0.686 1.00 93.62 104 LEU A C 1
ATOM 812 O O . LEU A 1 104 ? -3.137 0.314 -1.865 1.00 93.62 104 LEU A O 1
ATOM 816 N N . GLU A 1 105 ? -1.892 -0.479 -0.161 1.00 93.69 105 GLU A N 1
ATOM 817 C CA . GLU A 1 105 ? -0.654 -0.660 -0.924 1.00 93.69 105 GLU A CA 1
ATOM 818 C C . GLU A 1 105 ? -0.814 -1.731 -2.006 1.00 93.69 105 GLU A C 1
ATOM 820 O O . GLU A 1 105 ? -0.529 -1.464 -3.178 1.00 93.69 105 GLU A O 1
ATOM 825 N N . ASP A 1 106 ? -1.342 -2.902 -1.648 1.00 91.62 106 ASP A N 1
ATOM 826 C CA . ASP A 1 106 ? -1.609 -4.001 -2.579 1.00 91.62 106 ASP A CA 1
ATOM 827 C C . ASP A 1 106 ? -2.543 -3.566 -3.712 1.00 91.62 106 ASP A C 1
ATOM 829 O O . ASP A 1 106 ? -2.261 -3.815 -4.889 1.00 91.62 106 ASP A O 1
ATOM 833 N N . MET A 1 107 ? -3.627 -2.854 -3.382 1.00 92.19 107 MET A N 1
ATOM 834 C CA . MET A 1 107 ? -4.544 -2.311 -4.388 1.00 92.19 107 MET A CA 1
ATOM 835 C C . MET A 1 107 ? -3.861 -1.304 -5.315 1.00 92.19 107 MET A C 1
ATOM 837 O O . MET A 1 107 ? -4.125 -1.313 -6.519 1.00 92.19 107 MET A O 1
ATOM 841 N N . ALA A 1 108 ? -2.988 -0.442 -4.789 1.00 93.56 108 ALA A N 1
ATOM 842 C CA . ALA A 1 108 ? -2.261 0.528 -5.602 1.00 93.56 108 ALA A CA 1
ATOM 843 C C . ALA A 1 108 ? -1.251 -0.147 -6.542 1.00 93.56 108 ALA A C 1
ATOM 845 O O . ALA A 1 108 ? -1.145 0.244 -7.708 1.00 93.56 108 ALA A O 1
ATOM 846 N N . MET A 1 109 ? -0.536 -1.168 -6.064 1.00 92.50 109 MET A N 1
ATOM 847 C CA . MET A 1 109 ? 0.431 -1.922 -6.868 1.00 92.50 109 MET A CA 1
ATOM 848 C C . MET A 1 109 ? -0.247 -2.767 -7.952 1.00 92.50 109 MET A C 1
ATOM 850 O O . MET A 1 109 ? 0.269 -2.865 -9.066 1.00 92.50 109 MET A O 1
ATOM 854 N N . ALA A 1 110 ? -1.412 -3.340 -7.647 1.00 92.62 110 ALA A N 1
ATOM 855 C CA . ALA A 1 110 ? -2.182 -4.192 -8.549 1.00 92.62 110 ALA A CA 1
ATOM 856 C C . ALA A 1 110 ? -3.347 -3.456 -9.241 1.00 92.62 110 ALA A C 1
ATOM 858 O O . ALA A 1 110 ? -4.345 -4.081 -9.603 1.00 92.62 110 ALA A O 1
ATOM 859 N N . ASN A 1 111 ? -3.238 -2.137 -9.445 1.00 93.75 111 ASN A N 1
ATOM 860 C CA . ASN A 1 111 ? -4.284 -1.312 -10.060 1.00 93.75 111 ASN A CA 1
ATOM 861 C C . ASN A 1 111 ? -4.390 -1.507 -11.590 1.00 93.75 111 ASN A C 1
ATOM 863 O O . ASN A 1 111 ? -4.192 -0.574 -12.372 1.00 93.75 111 ASN A O 1
ATOM 867 N N . TYR A 1 112 ? -4.651 -2.740 -12.022 1.00 93.94 112 TYR A N 1
ATOM 86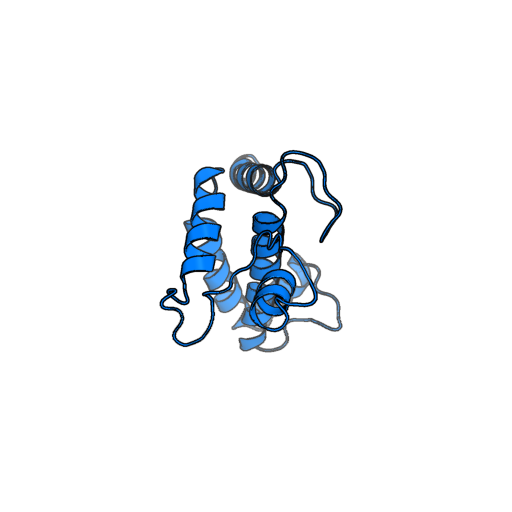8 C CA . TYR A 1 112 ? -4.716 -3.135 -13.426 1.00 93.94 112 TYR A CA 1
ATOM 869 C C . TYR A 1 112 ? -6.075 -2.812 -14.071 1.00 93.94 112 TYR A C 1
ATOM 871 O O . TYR A 1 112 ? -7.099 -2.813 -13.390 1.00 93.94 112 TYR A O 1
ATOM 879 N N . PRO A 1 113 ? -6.123 -2.602 -15.402 1.00 94.94 113 PRO A N 1
ATOM 880 C CA . PRO A 1 113 ? -7.360 -2.332 -16.141 1.00 94.94 113 PRO A CA 1
ATOM 881 C C . PRO A 1 113 ? -8.220 -3.580 -16.410 1.00 94.94 113 PRO A C 1
ATOM 883 O O . PRO A 1 113 ? -9.134 -3.521 -17.225 1.00 94.94 113 PRO A O 1
ATOM 886 N N . TYR A 1 114 ? -7.902 -4.711 -15.783 1.00 92.69 114 TYR A N 1
ATOM 887 C CA . TYR A 1 114 ? -8.591 -5.992 -15.916 1.00 92.69 114 TYR A CA 1
ATOM 888 C C . TYR A 1 114 ? -8.521 -6.750 -14.581 1.00 92.69 114 TYR A C 1
ATOM 890 O O . TYR A 1 114 ? -7.625 -6.465 -13.778 1.00 92.69 114 TYR A O 1
ATOM 898 N N . PRO A 1 115 ? -9.413 -7.728 -14.333 1.00 91.00 115 PRO A N 1
ATOM 899 C CA . PRO A 1 115 ? -9.364 -8.538 -13.122 1.00 91.00 115 PRO A CA 1
ATOM 900 C C . PRO A 1 115 ? -8.040 -9.291 -13.000 1.00 91.00 115 PRO A C 1
ATOM 902 O O . PRO A 1 115 ? -7.614 -9.979 -13.932 1.00 91.00 115 PRO A O 1
ATOM 905 N N . ALA A 1 116 ? -7.405 -9.201 -11.838 1.00 87.12 116 ALA A N 1
ATOM 906 C CA . ALA A 1 116 ? -6.096 -9.793 -11.603 1.00 87.12 116 ALA A CA 1
ATOM 907 C C . ALA A 1 116 ? -6.105 -10.672 -10.352 1.00 87.12 116 ALA A C 1
ATOM 909 O O . ALA A 1 116 ? -6.821 -10.415 -9.390 1.00 87.12 116 ALA A O 1
ATOM 910 N N . ARG A 1 117 ? -5.284 -11.727 -10.375 1.00 82.50 117 ARG A N 1
ATOM 911 C CA . ARG A 1 117 ? -5.078 -12.657 -9.250 1.00 82.50 117 ARG A CA 1
ATOM 912 C C . ARG A 1 117 ? -3.606 -12.756 -8.851 1.00 82.50 117 ARG A C 1
ATOM 914 O O . ARG A 1 117 ? -3.133 -13.830 -8.504 1.00 82.50 117 ARG A O 1
ATOM 921 N N . HIS A 1 118 ? -2.859 -11.661 -8.995 1.00 71.31 118 HIS A N 1
ATOM 922 C CA . HIS A 1 118 ? -1.414 -11.678 -8.762 1.00 71.31 118 HIS A CA 1
ATOM 923 C C . HIS A 1 118 ? -1.066 -11.713 -7.268 1.00 71.31 118 HIS A C 1
ATOM 925 O O . HIS A 1 118 ? -0.369 -12.622 -6.833 1.00 71.31 118 HIS A O 1
ATOM 931 N N . LEU A 1 119 ? -1.572 -10.743 -6.502 1.00 71.31 119 LEU A N 1
ATOM 932 C CA . LEU A 1 119 ? -1.405 -10.665 -5.044 1.00 71.31 119 LEU A CA 1
ATOM 933 C C . LEU A 1 119 ? -2.651 -11.196 -4.334 1.00 71.31 119 LEU A C 1
ATOM 935 O O . LEU A 1 119 ? -2.578 -12.085 -3.497 1.00 71.31 119 LEU A O 1
ATOM 939 N N . ASN A 1 120 ? -3.808 -10.692 -4.754 1.00 75.94 120 ASN A N 1
ATOM 940 C CA . ASN A 1 120 ? -5.133 -11.093 -4.311 1.00 75.94 120 ASN A CA 1
ATOM 941 C C . ASN A 1 120 ? -6.068 -11.127 -5.524 1.00 75.94 120 ASN A C 1
ATOM 943 O O . ASN A 1 120 ? -5.728 -10.605 -6.588 1.00 75.94 120 ASN A O 1
ATOM 947 N N . SER A 1 121 ? -7.246 -11.738 -5.379 1.00 87.31 121 SER A N 1
ATOM 948 C CA . SER A 1 121 ? -8.289 -11.640 -6.404 1.00 87.31 121 SER A CA 1
ATOM 949 C C . SER A 1 121 ? -8.907 -10.244 -6.355 1.00 87.31 121 SER A C 1
ATOM 951 O O . SER A 1 121 ? -9.733 -9.970 -5.488 1.00 87.31 121 SER A O 1
ATOM 953 N N . LEU A 1 122 ? -8.505 -9.377 -7.281 1.00 89.56 122 LEU A N 1
ATOM 954 C CA . LEU A 1 122 ? -8.958 -7.991 -7.376 1.00 89.56 122 LEU A CA 1
ATOM 955 C C . LEU A 1 122 ? -9.762 -7.764 -8.666 1.00 89.56 122 LEU A C 1
ATOM 957 O O . LEU A 1 122 ? -9.456 -8.379 -9.697 1.00 89.56 122 LEU A O 1
ATOM 961 N N . PRO A 1 123 ? -10.787 -6.891 -8.631 1.00 91.81 123 PRO A N 1
ATOM 962 C CA . PRO A 1 123 ? -11.499 -6.477 -9.834 1.00 91.81 123 PRO A CA 1
ATOM 963 C C . PRO A 1 123 ? -10.595 -5.623 -10.732 1.00 91.81 123 PRO A C 1
ATOM 965 O O . PRO A 1 123 ? -9.482 -5.256 -10.361 1.00 91.81 123 PRO A O 1
ATOM 968 N N . GLU A 1 124 ? -11.092 -5.276 -11.915 1.00 92.19 124 GLU A N 1
ATOM 969 C CA . GLU A 1 124 ? -10.495 -4.207 -12.713 1.00 92.19 124 GLU A CA 1
ATOM 970 C C . GLU A 1 124 ? -10.560 -2.864 -11.973 1.00 92.19 124 GLU A C 1
ATOM 972 O O . GLU A 1 124 ? -11.540 -2.557 -11.292 1.00 92.19 124 GLU A O 1
ATOM 977 N N . TRP A 1 125 ? -9.510 -2.056 -12.114 1.00 93.50 125 TRP A N 1
ATOM 978 C CA . TRP A 1 125 ? -9.382 -0.741 -11.482 1.00 93.50 125 TRP A CA 1
ATOM 979 C C . TRP A 1 125 ? -9.732 -0.734 -9.980 1.00 93.50 125 TRP A C 1
ATOM 981 O O . TRP A 1 125 ? -10.567 0.073 -9.550 1.00 93.50 125 TRP A O 1
ATOM 991 N N . PRO A 1 126 ? -9.101 -1.589 -9.155 1.00 93.56 126 PRO A N 1
ATOM 992 C CA . PRO A 1 126 ? -9.487 -1.784 -7.756 1.00 93.56 126 PRO A CA 1
ATOM 993 C C . PRO A 1 126 ? -9.474 -0.482 -6.942 1.00 93.56 126 PRO A C 1
ATOM 995 O O . PRO A 1 126 ? -10.377 -0.239 -6.144 1.00 93.56 126 PRO A O 1
ATOM 998 N N . VAL A 1 127 ? -8.529 0.425 -7.214 1.00 93.88 127 VAL A N 1
ATOM 999 C CA . VAL A 1 127 ? -8.454 1.740 -6.552 1.00 93.88 127 VAL A CA 1
ATOM 1000 C C . VAL A 1 127 ? -9.694 2.599 -6.846 1.00 93.88 127 VAL A C 1
ATOM 1002 O O . VAL A 1 127 ? -10.194 3.308 -5.968 1.00 93.88 127 VAL A O 1
ATOM 1005 N N . LYS A 1 128 ? -10.223 2.537 -8.075 1.00 91.62 128 LYS A N 1
ATOM 1006 C CA . LYS A 1 128 ? -11.429 3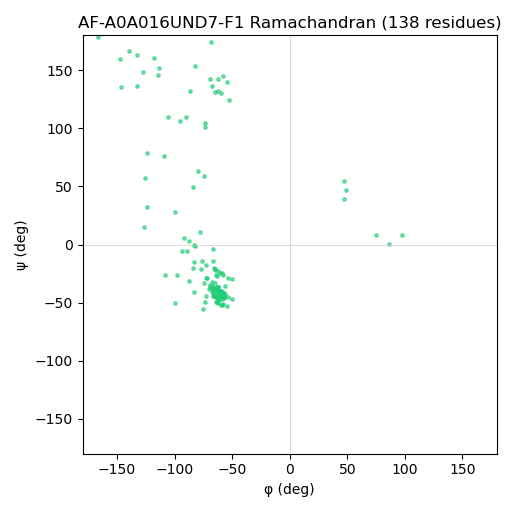.274 -8.476 1.00 91.62 128 LYS A CA 1
ATOM 1007 C C . LYS A 1 128 ? -12.681 2.671 -7.854 1.00 91.62 128 LYS A C 1
ATOM 1009 O O . LYS A 1 128 ? -13.504 3.425 -7.340 1.00 91.62 128 LYS A O 1
ATOM 1014 N N . VAL A 1 129 ? -12.813 1.346 -7.875 1.00 88.69 129 VAL A N 1
ATOM 1015 C CA . VAL A 1 129 ? -13.947 0.640 -7.254 1.00 88.69 129 VAL A CA 1
ATOM 1016 C C . VAL A 1 129 ? -14.068 1.045 -5.783 1.00 88.69 129 VAL A C 1
ATOM 1018 O O . VAL A 1 129 ? -15.089 1.612 -5.391 1.00 88.69 129 VAL A O 1
ATOM 1021 N N . GLN A 1 130 ? -12.973 0.930 -5.026 1.00 83.25 130 GLN A N 1
ATOM 1022 C CA . GLN A 1 130 ? -12.923 1.307 -3.612 1.00 83.25 130 GLN A CA 1
ATOM 1023 C C . GLN A 1 130 ? -13.304 2.775 -3.370 1.00 83.25 130 GLN A C 1
ATOM 1025 O O . GLN A 1 130 ? -14.080 3.104 -2.469 1.00 83.25 130 GLN A O 1
ATOM 1030 N N . SER A 1 131 ? -12.773 3.678 -4.200 1.00 82.12 131 SER A N 1
ATOM 1031 C CA . SER A 1 131 ? -13.053 5.117 -4.110 1.00 82.12 131 SER A CA 1
ATOM 1032 C C . SER A 1 131 ? -14.527 5.445 -4.359 1.00 82.12 131 SER A C 1
ATOM 1034 O O . SER A 1 131 ? -15.029 6.451 -3.858 1.00 82.12 131 SER A O 1
ATOM 1036 N N . THR A 1 132 ? -15.223 4.609 -5.132 1.00 78.12 132 THR A N 1
ATOM 1037 C CA . THR A 1 132 ? -16.639 4.788 -5.466 1.00 78.12 132 THR A CA 1
ATOM 1038 C C . THR A 1 132 ? -17.537 4.235 -4.360 1.00 78.12 132 THR A C 1
ATOM 1040 O O . THR A 1 132 ? -18.495 4.901 -3.975 1.00 78.12 132 THR A O 1
ATOM 1043 N N . GLU A 1 133 ? -17.193 3.081 -3.783 1.00 71.88 133 GLU A N 1
ATOM 1044 C CA . GLU A 1 133 ? -17.901 2.507 -2.627 1.00 71.88 133 GLU A CA 1
ATOM 1045 C C . GLU A 1 133 ? -17.878 3.447 -1.416 1.00 71.88 133 GLU A C 1
ATOM 1047 O O . GLU A 1 133 ? -18.909 3.672 -0.785 1.00 71.88 133 GLU A O 1
ATOM 1052 N N . HIS A 1 134 ? -16.745 4.108 -1.162 1.00 58.59 134 HIS A N 1
ATOM 1053 C CA . HIS A 1 134 ? -16.634 5.104 -0.089 1.00 58.59 134 HIS A CA 1
ATOM 1054 C C . HIS A 1 134 ? -17.502 6.354 -0.307 1.00 58.59 134 HIS A C 1
ATOM 1056 O O . HIS A 1 134 ? -17.835 7.035 0.658 1.00 58.59 134 HIS A O 1
ATOM 1062 N N . ARG A 1 135 ? -17.900 6.663 -1.550 1.00 57.50 135 ARG A N 1
ATOM 1063 C CA . ARG A 1 135 ? -18.879 7.728 -1.842 1.00 57.50 135 ARG A CA 1
ATOM 1064 C C . ARG A 1 135 ? -20.329 7.250 -1.711 1.00 57.50 135 ARG A C 1
ATOM 1066 O O . ARG A 1 135 ? -21.228 8.073 -1.583 1.00 57.50 135 ARG A O 1
ATOM 1073 N N . GLY A 1 136 ? -20.568 5.940 -1.780 1.00 46.44 136 GLY A N 1
ATOM 1074 C CA . GLY A 1 136 ? -21.901 5.336 -1.709 1.00 46.44 136 GLY A CA 1
ATOM 1075 C C . GLY A 1 136 ? -22.483 5.260 -0.296 1.00 46.44 136 GLY A C 1
ATOM 1076 O O . GLY A 1 136 ? -23.700 5.206 -0.155 1.00 46.44 136 GLY A O 1
ATOM 1077 N N . GLY A 1 137 ? -21.642 5.327 0.742 1.00 44.62 137 GLY A N 1
ATOM 1078 C CA . GLY A 1 137 ? -22.058 5.292 2.152 1.00 44.62 137 GLY A CA 1
ATOM 1079 C C . GLY A 1 137 ? -22.865 6.505 2.642 1.00 44.62 137 GLY A C 1
ATOM 1080 O O . GLY A 1 137 ? -23.329 6.493 3.773 1.00 44.62 137 GLY A O 1
ATOM 1081 N N . GLU A 1 138 ? -23.069 7.531 1.808 1.00 39.78 138 GLU A N 1
ATOM 1082 C CA . G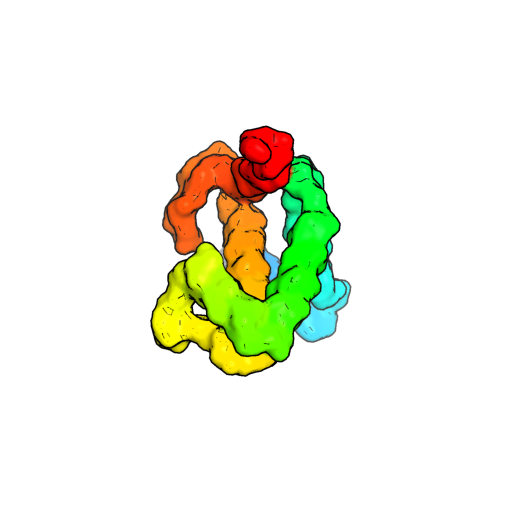LU A 1 138 ? -23.978 8.660 2.081 1.00 39.78 138 GLU A CA 1
ATOM 1083 C C . GLU A 1 138 ? -25.408 8.432 1.541 1.00 39.78 138 GLU A C 1
ATOM 1085 O O . GLU A 1 138 ? -26.248 9.330 1.596 1.00 39.78 138 GLU A O 1
ATOM 1090 N N . ARG A 1 139 ? -25.719 7.238 1.011 1.00 36.03 139 ARG A N 1
ATOM 1091 C CA . ARG A 1 139 ? -27.089 6.824 0.659 1.00 36.03 139 ARG A CA 1
ATOM 1092 C C . ARG A 1 139 ? -27.451 5.523 1.374 1.00 36.03 139 ARG A C 1
ATOM 1094 O O . ARG A 1 139 ? -27.422 4.453 0.769 1.00 36.03 139 ARG A O 1
ATOM 1101 N N . GLY A 1 140 ? -27.796 5.637 2.649 1.00 33.16 140 GLY A N 1
ATOM 1102 C CA . GLY A 1 140 ? -28.365 4.575 3.477 1.00 33.16 140 GLY A CA 1
ATOM 1103 C C . GLY A 1 140 ? -29.115 5.182 4.643 1.00 33.16 140 GLY A C 1
ATOM 1104 O O . GLY A 1 140 ? -28.495 6.023 5.327 1.00 33.16 140 GLY A O 1
#